Protein AF-A0A956F3Q5-F1 (afdb_monomer)

Sequence (97 aa):
MTDANRELESLSKDARRAWHGFLTVYEPLRPELYRYCRYLTRSPWDAEDLAQDVLARAFTTLSRMPHAPPNPRAWLFRVASNLWIDRVRRERSALTP

Structure (mmCIF, N/CA/C/O backbone):
data_AF-A0A956F3Q5-F1
#
_entry.id   AF-A0A956F3Q5-F1
#
loop_
_atom_site.group_PDB
_atom_site.id
_atom_site.type_symbol
_atom_site.label_atom_id
_atom_site.label_alt_id
_atom_site.label_comp_id
_atom_site.label_asym_id
_atom_site.label_entity_id
_atom_site.label_seq_id
_atom_site.pdbx_PDB_ins_code
_atom_site.Cartn_x
_atom_site.Cartn_y
_atom_site.Cartn_z
_atom_site.occupancy
_atom_site.B_iso_or_equiv
_atom_site.auth_seq_id
_atom_site.auth_comp_id
_atom_site.auth_asym_id
_atom_site.auth_atom_id
_atom_site.pdbx_PDB_model_num
ATOM 1 N N . MET A 1 1 ? 37.571 -1.651 -9.930 1.00 53.88 1 MET A N 1
ATOM 2 C CA . MET A 1 1 ? 36.675 -0.608 -9.402 1.00 53.88 1 MET A CA 1
ATOM 3 C C . MET A 1 1 ? 35.560 -0.320 -10.407 1.00 53.88 1 MET A C 1
ATOM 5 O O . MET A 1 1 ? 35.624 0.665 -11.121 1.00 53.88 1 MET A O 1
ATOM 9 N N . THR A 1 2 ? 34.490 -1.106 -10.488 1.00 72.06 2 THR A N 1
ATOM 10 C CA . THR A 1 2 ? 34.349 -2.490 -11.009 1.00 72.06 2 THR A CA 1
ATOM 11 C C . THR A 1 2 ? 32.981 -2.502 -11.721 1.00 72.06 2 THR A C 1
ATOM 13 O O . THR A 1 2 ? 32.129 -1.704 -11.329 1.00 72.06 2 THR A O 1
ATOM 16 N N . ASP A 1 3 ? 32.738 -3.348 -12.727 1.00 79.31 3 ASP A N 1
ATOM 17 C CA . ASP A 1 3 ? 31.454 -3.403 -13.466 1.00 79.31 3 ASP A CA 1
ATOM 18 C C . ASP A 1 3 ? 30.213 -3.453 -12.552 1.00 79.31 3 ASP A C 1
ATOM 20 O O . ASP A 1 3 ? 29.218 -2.782 -12.821 1.00 79.31 3 ASP A O 1
ATOM 24 N N . ALA A 1 4 ? 30.334 -4.094 -11.386 1.00 86.81 4 ALA A N 1
ATOM 25 C CA . ALA A 1 4 ? 29.320 -4.103 -10.331 1.00 86.81 4 ALA A CA 1
ATOM 26 C C . ALA A 1 4 ? 28.855 -2.700 -9.879 1.00 86.81 4 ALA A C 1
ATOM 28 O O . ALA A 1 4 ? 27.673 -2.501 -9.619 1.00 86.81 4 ALA A O 1
ATOM 29 N N . ASN A 1 5 ? 29.739 -1.695 -9.803 1.00 91.81 5 ASN A N 1
ATOM 30 C CA . ASN A 1 5 ? 29.335 -0.338 -9.411 1.00 91.81 5 ASN A CA 1
ATOM 31 C C . ASN A 1 5 ? 28.472 0.324 -10.497 1.00 91.81 5 ASN A C 1
ATOM 33 O O . ASN A 1 5 ? 27.493 1.000 -10.194 1.00 91.81 5 ASN A O 1
ATOM 37 N N . ARG A 1 6 ? 28.796 0.074 -11.772 1.00 90.88 6 ARG A N 1
ATOM 38 C CA . ARG A 1 6 ? 28.005 0.554 -12.913 1.00 90.88 6 ARG A CA 1
ATOM 39 C C . ARG A 1 6 ? 26.632 -0.123 -12.954 1.00 90.88 6 ARG A C 1
ATOM 41 O O . ARG A 1 6 ? 25.631 0.546 -13.207 1.00 90.88 6 ARG A O 1
ATOM 48 N N . GLU A 1 7 ? 26.576 -1.423 -12.676 1.00 93.94 7 GLU A N 1
ATOM 49 C CA . GLU A 1 7 ? 25.318 -2.172 -12.566 1.00 93.94 7 GLU A CA 1
ATOM 50 C C . GLU A 1 7 ? 24.442 -1.649 -11.420 1.00 93.94 7 GLU A C 1
ATOM 52 O O . GLU A 1 7 ? 23.262 -1.367 -11.634 1.00 93.94 7 GLU A O 1
ATOM 57 N N . LEU A 1 8 ? 25.020 -1.426 -10.233 1.00 94.12 8 LEU A N 1
ATOM 58 C CA . LEU A 1 8 ? 24.316 -0.849 -9.081 1.00 94.12 8 LEU A CA 1
ATOM 59 C C . LEU A 1 8 ? 23.767 0.554 -9.377 1.00 94.12 8 LEU A C 1
ATOM 61 O O . LEU A 1 8 ? 22.634 0.878 -9.000 1.00 94.12 8 LEU A O 1
ATOM 65 N N . GLU A 1 9 ? 24.531 1.386 -10.085 1.00 95.31 9 GLU A N 1
ATOM 66 C CA . GLU A 1 9 ? 24.071 2.704 -10.525 1.00 95.31 9 GLU A CA 1
ATOM 67 C C . GLU A 1 9 ? 22.904 2.612 -11.513 1.00 95.31 9 GLU A C 1
ATOM 69 O O . GLU A 1 9 ? 21.956 3.399 -11.414 1.00 95.31 9 GLU A O 1
ATOM 74 N N . SER A 1 10 ? 22.952 1.668 -12.459 1.00 95.50 10 SER A N 1
ATOM 75 C CA . SER A 1 10 ? 21.853 1.440 -13.402 1.00 95.50 10 SER A CA 1
ATOM 76 C C . SER A 1 10 ? 20.595 0.976 -12.673 1.00 95.50 10 SER A C 1
ATOM 78 O O . SER A 1 10 ? 19.547 1.607 -12.812 1.00 95.50 10 SER A O 1
ATOM 80 N N . LEU A 1 11 ? 20.719 -0.036 -11.809 1.00 95.81 11 LEU A N 1
ATOM 81 C CA . LEU A 1 11 ? 19.614 -0.562 -11.009 1.00 95.81 11 LEU A CA 1
ATOM 82 C C . LEU A 1 11 ? 18.962 0.534 -10.156 1.00 95.81 11 LEU A C 1
ATOM 84 O O . LEU A 1 11 ? 17.739 0.648 -10.104 1.00 95.81 11 LEU A O 1
ATOM 88 N N . SER A 1 12 ? 19.767 1.402 -9.540 1.00 96.50 12 SER A N 1
ATOM 89 C CA . SER A 1 12 ? 19.264 2.532 -8.749 1.00 96.50 12 SER A CA 1
ATOM 90 C C . SER A 1 12 ? 18.522 3.572 -9.599 1.00 96.50 12 SER A C 1
ATOM 92 O O . SER A 1 12 ? 17.600 4.231 -9.109 1.00 96.50 12 SER A O 1
ATOM 94 N N . LYS A 1 13 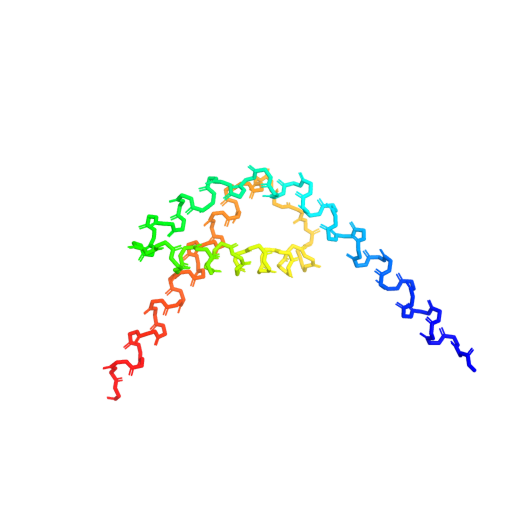? 18.915 3.771 -10.865 1.00 97.00 13 LYS A N 1
ATOM 95 C CA . LYS A 1 13 ? 18.193 4.643 -11.812 1.00 97.00 13 LYS A CA 1
ATOM 96 C C . LYS A 1 13 ? 16.865 4.009 -12.231 1.00 97.00 13 LYS A C 1
ATOM 98 O O . LYS A 1 13 ? 15.854 4.708 -12.249 1.00 97.00 13 LYS A O 1
ATOM 103 N N . ASP A 1 14 ? 16.858 2.709 -12.515 1.00 97.25 14 ASP A N 1
ATOM 104 C CA . ASP A 1 14 ? 15.651 1.957 -12.871 1.00 97.25 14 ASP A CA 1
ATOM 105 C C . ASP A 1 14 ? 14.635 1.927 -11.730 1.00 97.25 14 ASP A C 1
ATOM 107 O O . ASP A 1 14 ? 13.466 2.253 -11.935 1.00 97.25 14 ASP A O 1
ATOM 111 N N . ALA A 1 15 ? 15.091 1.651 -10.506 1.00 95.81 15 ALA A N 1
ATOM 112 C CA . ALA A 1 15 ? 14.249 1.668 -9.315 1.00 95.81 15 ALA A CA 1
ATOM 113 C C . ALA A 1 15 ? 13.598 3.043 -9.096 1.00 95.81 15 ALA A C 1
ATOM 115 O O . ALA A 1 15 ? 12.395 3.123 -8.852 1.00 95.81 15 ALA A O 1
ATOM 116 N N . ARG A 1 16 ? 14.357 4.138 -9.257 1.00 96.94 16 ARG A N 1
ATOM 117 C CA . ARG A 1 16 ? 13.809 5.503 -9.170 1.00 96.94 16 ARG A CA 1
ATOM 118 C C . ARG A 1 16 ? 12.779 5.789 -10.258 1.00 96.94 16 ARG A C 1
ATOM 120 O O . ARG A 1 16 ? 11.759 6.404 -9.967 1.00 96.94 16 ARG A O 1
ATOM 127 N N . ARG A 1 17 ? 13.015 5.353 -11.499 1.00 97.69 17 ARG A N 1
ATOM 128 C CA . ARG A 1 17 ? 12.030 5.496 -12.586 1.00 97.69 17 ARG A CA 1
ATOM 129 C C . ARG A 1 17 ? 10.738 4.746 -12.275 1.00 97.69 17 ARG A C 1
ATOM 131 O O . ARG A 1 17 ? 9.664 5.329 -12.396 1.00 97.69 17 ARG A O 1
ATOM 138 N N . ALA A 1 18 ? 10.847 3.494 -11.834 1.00 96.56 18 ALA A N 1
ATOM 139 C CA . ALA A 1 18 ? 9.697 2.684 -11.448 1.00 96.56 18 ALA A CA 1
ATOM 140 C C . ALA A 1 18 ? 8.923 3.320 -10.282 1.00 96.56 18 ALA A C 1
ATOM 142 O O . ALA A 1 18 ? 7.697 3.405 -10.332 1.00 96.56 18 ALA A O 1
ATOM 143 N N . TRP A 1 19 ? 9.635 3.822 -9.269 1.00 96.25 19 TRP A N 1
ATOM 144 C CA . TRP A 1 19 ? 9.038 4.518 -8.131 1.00 96.25 19 TRP A CA 1
ATOM 145 C C . TRP A 1 19 ? 8.276 5.779 -8.548 1.00 96.25 19 TRP A C 1
ATOM 147 O O . TRP A 1 19 ? 7.116 5.944 -8.177 1.00 96.25 19 TRP A O 1
ATOM 157 N N . HIS A 1 20 ? 8.877 6.643 -9.371 1.00 97.62 20 HIS A N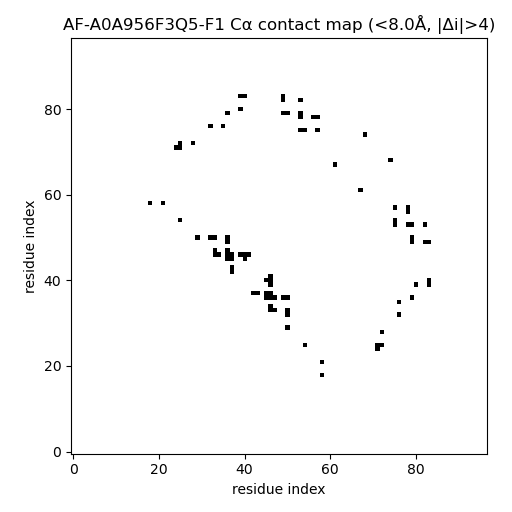 1
ATOM 158 C CA . HIS A 1 20 ? 8.190 7.839 -9.860 1.00 97.62 20 HIS A CA 1
ATOM 159 C C . HIS A 1 20 ? 6.948 7.490 -10.686 1.00 97.62 20 HIS A C 1
ATOM 161 O O . HIS A 1 20 ? 5.894 8.074 -10.456 1.00 97.62 20 HIS A O 1
ATOM 167 N N . GLY A 1 21 ? 7.043 6.508 -11.590 1.00 97.50 21 GLY A N 1
ATOM 168 C CA . GLY A 1 21 ? 5.894 6.057 -12.380 1.00 97.50 21 GLY A CA 1
ATOM 169 C C . GLY A 1 21 ? 4.761 5.502 -11.512 1.00 97.50 21 GLY A C 1
ATOM 170 O O . GLY A 1 21 ? 3.591 5.778 -11.771 1.00 97.50 21 GLY A O 1
ATOM 171 N N . PHE A 1 22 ? 5.098 4.780 -10.440 1.00 97.75 22 PHE A N 1
ATOM 172 C CA . PHE A 1 22 ? 4.124 4.342 -9.443 1.00 97.75 22 PHE A CA 1
ATOM 173 C C . PHE A 1 22 ? 3.447 5.538 -8.759 1.00 97.75 22 PHE A C 1
ATOM 175 O O . PHE A 1 22 ? 2.217 5.619 -8.742 1.00 97.75 22 PHE A O 1
ATOM 182 N N . LEU A 1 23 ? 4.221 6.499 -8.249 1.00 97.50 23 LEU A N 1
ATOM 183 C CA . LEU A 1 23 ? 3.665 7.666 -7.559 1.00 97.50 23 LEU A CA 1
ATOM 184 C C . LEU A 1 23 ? 2.776 8.528 -8.461 1.00 97.50 23 LEU A C 1
ATOM 186 O O . LEU A 1 23 ? 1.751 9.012 -7.993 1.00 97.50 23 LEU A O 1
ATOM 190 N N . THR A 1 24 ? 3.087 8.659 -9.753 1.00 98.12 24 THR A N 1
ATOM 191 C CA . THR A 1 24 ? 2.217 9.368 -10.708 1.00 98.12 24 THR A CA 1
ATOM 192 C C . THR A 1 24 ? 0.785 8.821 -10.715 1.00 98.12 24 THR A C 1
ATOM 194 O O . THR A 1 24 ? -0.163 9.589 -10.861 1.00 98.12 24 THR A O 1
ATOM 197 N N . VAL A 1 25 ? 0.613 7.509 -10.533 1.00 98.00 25 VAL A N 1
ATOM 198 C CA . VAL A 1 25 ? -0.705 6.856 -10.541 1.00 98.00 25 VAL A CA 1
ATOM 199 C C . VAL A 1 25 ? -1.352 6.859 -9.156 1.00 98.00 25 VAL A C 1
ATOM 201 O O . VAL A 1 25 ? -2.558 7.079 -9.043 1.00 98.00 25 VAL A O 1
ATOM 204 N N . TYR A 1 26 ? -0.577 6.587 -8.104 1.00 98.19 26 TYR A N 1
ATOM 205 C CA . TYR A 1 26 ? -1.134 6.271 -6.785 1.00 98.19 26 TYR A CA 1
ATOM 206 C C . TYR A 1 26 ? -1.115 7.434 -5.786 1.00 98.19 26 TYR A C 1
ATOM 208 O O . TYR A 1 26 ? -1.973 7.461 -4.903 1.00 98.19 26 TYR A O 1
ATOM 216 N N . GLU A 1 27 ? -0.226 8.421 -5.932 1.00 97.00 27 GLU A N 1
ATOM 217 C CA . GLU A 1 27 ? -0.189 9.593 -5.043 1.00 97.00 27 GLU A CA 1
ATOM 218 C C . GLU A 1 27 ? -1.504 10.401 -5.067 1.00 97.00 27 GLU A C 1
ATOM 220 O O . GLU A 1 27 ? -2.010 10.738 -3.995 1.00 97.00 27 GLU A O 1
ATOM 225 N N . PRO A 1 28 ? -2.166 10.627 -6.225 1.00 98.44 28 PRO A N 1
ATOM 226 C CA . PRO A 1 28 ? -3.46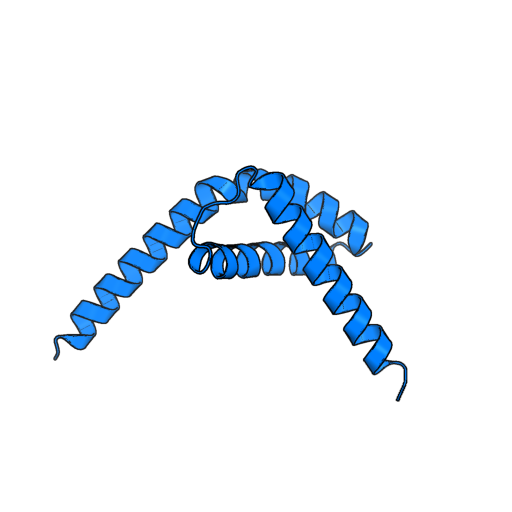7 11.304 -6.252 1.00 98.44 28 PRO A CA 1
ATOM 227 C C . PRO A 1 28 ? -4.572 10.569 -5.476 1.00 98.44 28 PRO A C 1
ATOM 229 O O . PRO A 1 28 ? -5.544 11.186 -5.043 1.00 98.44 28 PRO A O 1
ATOM 232 N N . LEU A 1 29 ? -4.434 9.253 -5.277 1.00 98.38 29 LEU A N 1
ATOM 233 C CA . LEU A 1 29 ? -5.392 8.435 -4.528 1.00 98.38 29 LEU A CA 1
ATOM 234 C C . LEU A 1 29 ? -5.150 8.490 -3.013 1.00 98.38 29 LEU A C 1
ATOM 236 O O . LEU A 1 29 ? -6.017 8.069 -2.243 1.00 98.38 29 LEU A O 1
ATOM 240 N N . ARG A 1 30 ? -3.999 9.013 -2.570 1.00 97.88 30 ARG A N 1
ATOM 241 C CA . ARG A 1 30 ? -3.567 9.022 -1.166 1.00 97.88 30 ARG A CA 1
ATOM 242 C C . ARG A 1 30 ? -4.570 9.695 -0.218 1.00 97.88 30 ARG A C 1
ATOM 244 O O . ARG A 1 30 ? -4.836 9.106 0.830 1.00 97.88 30 ARG A O 1
ATOM 251 N N . PRO A 1 31 ? -5.216 10.835 -0.547 1.00 98.38 31 PRO A N 1
ATOM 252 C CA . PRO A 1 31 ? -6.212 11.438 0.343 1.00 98.38 31 PRO A CA 1
ATOM 253 C C . PRO A 1 31 ? -7.457 10.563 0.551 1.00 98.38 31 PRO A C 1
ATOM 255 O O . PRO A 1 31 ? -7.997 10.496 1.655 1.00 98.38 31 PRO A O 1
ATOM 258 N N . GLU A 1 32 ? -7.931 9.890 -0.501 1.00 98.62 32 GLU A N 1
ATOM 259 C CA . GLU A 1 32 ? -9.060 8.957 -0.406 1.00 98.62 32 GLU A CA 1
ATOM 260 C C . GLU A 1 32 ? -8.674 7.677 0.333 1.00 98.62 32 GLU A C 1
ATOM 262 O O . GLU A 1 32 ? -9.440 7.202 1.173 1.00 98.62 32 GLU A O 1
ATOM 267 N N . LEU A 1 33 ? -7.481 7.149 0.051 1.00 98.75 33 LEU A N 1
ATOM 268 C CA . LEU A 1 33 ? -6.928 5.992 0.742 1.00 98.75 33 LEU A CA 1
ATOM 269 C C . LEU A 1 33 ? -6.807 6.269 2.242 1.00 98.75 33 LEU A C 1
ATOM 271 O O . LEU A 1 33 ? -7.277 5.468 3.040 1.00 98.75 33 LEU A O 1
ATOM 275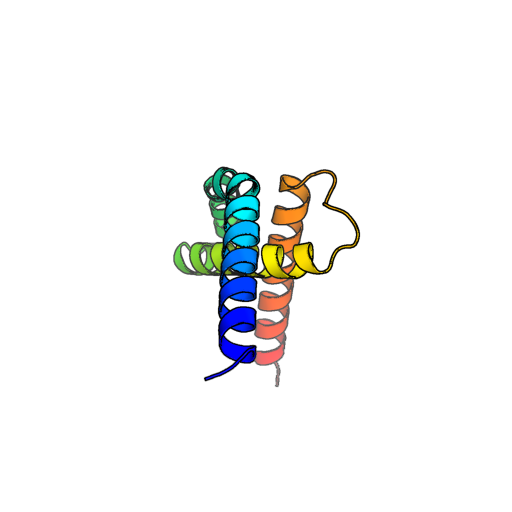 N N . TYR A 1 34 ? -6.263 7.425 2.629 1.00 98.69 34 TYR A N 1
ATOM 276 C CA . TYR A 1 34 ? -6.152 7.825 4.029 1.00 98.69 34 TYR A CA 1
ATOM 277 C C . TYR A 1 34 ? -7.519 7.862 4.719 1.00 98.69 34 TYR A C 1
ATOM 279 O O . TYR A 1 34 ? -7.678 7.290 5.794 1.00 98.69 34 TYR A O 1
ATOM 287 N N . ARG A 1 35 ? -8.542 8.467 4.093 1.00 98.75 35 ARG A N 1
ATOM 288 C CA . ARG A 1 35 ? -9.913 8.466 4.642 1.00 98.75 35 ARG A CA 1
ATOM 289 C C . ARG A 1 35 ? -10.458 7.050 4.830 1.00 98.75 35 ARG A C 1
ATOM 291 O O . ARG A 1 35 ? -11.136 6.784 5.820 1.00 98.75 35 ARG A O 1
ATOM 298 N N . TYR A 1 36 ? -10.151 6.142 3.909 1.00 98.81 36 TYR A N 1
ATOM 299 C CA . TYR A 1 36 ? -10.545 4.744 4.025 1.00 98.81 36 TYR A CA 1
ATOM 300 C C . TYR A 1 36 ? -9.786 4.012 5.139 1.00 98.81 36 TYR A C 1
ATOM 302 O O . TYR A 1 36 ? -10.410 3.351 5.966 1.00 98.81 36 TYR A O 1
ATOM 310 N N . CYS A 1 37 ? -8.471 4.202 5.246 1.00 98.75 37 CYS A N 1
ATOM 311 C CA . CYS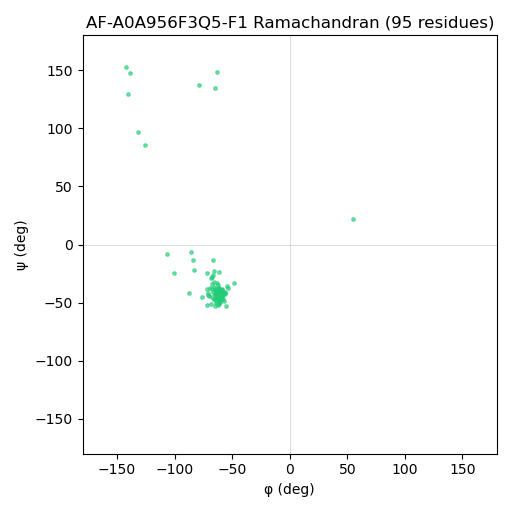 A 1 37 ? -7.674 3.678 6.353 1.00 98.75 37 CYS A CA 1
ATOM 312 C C . CYS A 1 37 ? -8.186 4.204 7.701 1.00 98.75 37 CYS A C 1
ATOM 314 O O . CYS A 1 37 ? -8.359 3.422 8.626 1.00 98.75 37 CYS A O 1
ATOM 316 N N . ARG A 1 38 ? -8.546 5.492 7.798 1.00 98.62 38 ARG A N 1
ATOM 317 C CA . ARG A 1 38 ? -9.174 6.088 8.994 1.00 98.62 38 ARG A CA 1
ATOM 318 C C . ARG A 1 38 ? -10.467 5.399 9.391 1.00 98.62 38 ARG A C 1
ATOM 320 O O . ARG A 1 38 ? -10.713 5.213 10.581 1.00 98.62 38 ARG A O 1
ATOM 327 N N . TYR A 1 39 ? -11.289 5.039 8.412 1.00 98.44 39 TYR A N 1
ATOM 328 C CA . TYR A 1 39 ? -12.512 4.284 8.653 1.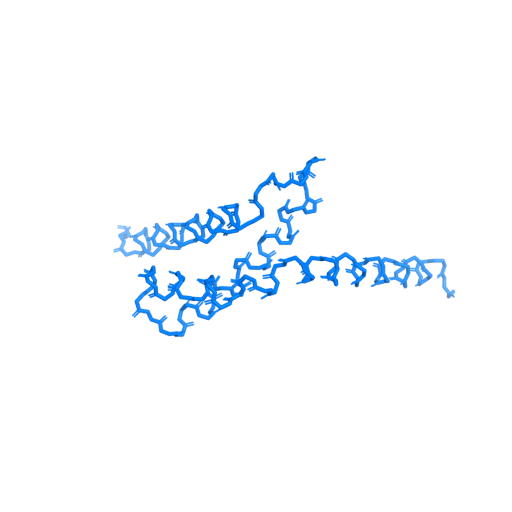00 98.44 39 TYR A CA 1
ATOM 329 C C . TYR A 1 39 ? -12.214 2.878 9.200 1.00 98.44 39 TYR A C 1
ATOM 331 O O . TYR A 1 39 ? -12.874 2.442 10.143 1.00 98.44 39 TYR A O 1
ATOM 339 N N . LEU A 1 40 ? -11.205 2.194 8.649 1.00 98.12 40 LEU A N 1
ATOM 340 C CA . LEU A 1 40 ? -10.812 0.847 9.071 1.00 98.12 40 LEU A CA 1
ATOM 341 C C . LEU A 1 40 ? -10.201 0.824 10.477 1.00 98.12 40 LEU A C 1
ATOM 343 O O . LEU A 1 40 ? -10.637 0.043 11.320 1.00 98.12 40 LEU A O 1
ATOM 347 N N . THR A 1 41 ? -9.211 1.682 10.727 1.00 97.75 41 THR A N 1
ATOM 348 C CA . THR A 1 41 ? -8.416 1.666 11.962 1.00 97.75 41 THR A CA 1
ATOM 349 C C . THR A 1 41 ? -9.081 2.406 13.114 1.00 97.75 41 THR A C 1
ATOM 351 O O . THR A 1 41 ? -8.741 2.175 14.270 1.00 97.75 41 THR A O 1
ATOM 354 N N . ARG A 1 42 ? -10.006 3.332 12.818 1.00 97.62 42 ARG A N 1
ATOM 355 C CA . ARG A 1 42 ? -10.592 4.276 13.788 1.00 97.62 42 ARG A CA 1
ATOM 356 C C . ARG A 1 42 ? -9.545 5.113 14.541 1.00 97.62 42 ARG A C 1
ATOM 358 O O . ARG A 1 42 ? -9.845 5.670 15.592 1.00 97.62 42 ARG A O 1
ATOM 365 N N . SER A 1 43 ? -8.342 5.256 13.980 1.00 97.31 43 SER A N 1
ATOM 366 C CA . SER A 1 43 ? -7.199 5.940 14.591 1.00 97.31 43 SER A CA 1
ATOM 367 C C . SER A 1 43 ? -6.443 6.760 13.538 1.00 97.31 43 SER A C 1
ATOM 369 O O . SER A 1 43 ? -6.129 6.235 12.468 1.00 97.31 43 SER A O 1
ATOM 371 N N . PRO A 1 44 ? -6.160 8.058 13.778 1.00 97.25 44 PRO A N 1
ATOM 372 C CA . PRO A 1 44 ? -5.387 8.881 12.849 1.00 97.25 44 PRO A CA 1
ATOM 373 C C . PRO A 1 44 ? -3.964 8.378 12.629 1.00 97.25 44 PRO A C 1
ATOM 375 O O . PRO A 1 44 ? -3.482 8.443 11.501 1.00 97.25 44 PRO A O 1
ATOM 378 N N . TRP A 1 45 ? -3.334 7.871 13.687 1.00 97.44 45 TRP A N 1
ATOM 379 C CA . TRP A 1 45 ? -1.958 7.389 13.670 1.00 97.44 45 TRP A CA 1
ATOM 380 C C . TRP A 1 45 ? -1.854 6.076 12.898 1.00 97.44 45 TRP A C 1
ATOM 382 O O . TRP A 1 45 ? -1.115 5.995 11.923 1.00 97.44 45 TRP A O 1
ATOM 392 N N . ASP A 1 46 ? -2.692 5.095 13.245 1.00 97.81 46 ASP A N 1
ATOM 393 C CA . ASP A 1 46 ? -2.704 3.801 12.554 1.00 97.81 46 ASP A CA 1
ATOM 394 C C . ASP A 1 46 ? -3.174 3.923 11.103 1.00 97.81 46 ASP A C 1
ATOM 396 O O . ASP A 1 46 ? -2.828 3.099 10.267 1.00 97.81 46 ASP A O 1
ATOM 400 N N . ALA A 1 47 ? -3.985 4.933 10.775 1.00 98.31 47 ALA A N 1
ATOM 401 C CA . ALA A 1 47 ? -4.397 5.156 9.395 1.00 98.31 47 ALA A CA 1
ATOM 402 C C . ALA A 1 47 ? -3.266 5.685 8.512 1.00 98.31 47 ALA A C 1
ATOM 404 O O . ALA A 1 47 ? -3.203 5.306 7.344 1.00 98.31 47 ALA A O 1
ATOM 405 N N . GLU A 1 48 ? -2.417 6.566 9.044 1.00 98.19 48 GLU A N 1
ATOM 406 C CA . GLU A 1 48 ? -1.238 7.057 8.328 1.00 98.19 48 GLU A CA 1
ATOM 407 C C . GLU A 1 48 ? -0.250 5.910 8.099 1.00 98.19 48 GLU A C 1
ATOM 409 O O . GLU A 1 48 ? 0.169 5.687 6.966 1.00 98.19 48 GLU A O 1
ATOM 414 N N . ASP A 1 49 ? 0.018 5.133 9.151 1.00 98.19 49 ASP A N 1
ATOM 415 C CA . ASP A 1 49 ? 0.841 3.920 9.114 1.00 98.19 49 ASP A CA 1
ATOM 416 C C . ASP A 1 49 ? 0.313 2.912 8.076 1.00 98.19 49 ASP A C 1
ATOM 418 O O . ASP A 1 49 ? 1.002 2.558 7.119 1.00 98.19 49 ASP A O 1
ATOM 422 N N . LEU A 1 50 ? -0.976 2.561 8.156 1.00 98.50 50 LEU A N 1
ATOM 423 C CA . LEU A 1 50 ? -1.614 1.658 7.199 1.00 98.50 50 LEU A CA 1
ATOM 424 C C . LEU A 1 50 ? -1.567 2.201 5.763 1.00 98.50 50 LEU A C 1
ATOM 426 O O . LEU A 1 50 ? -1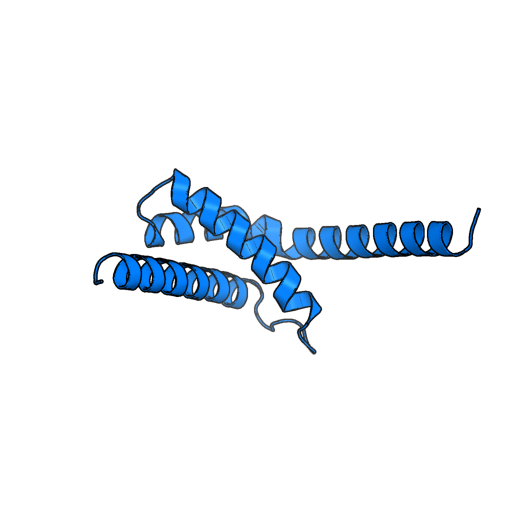.359 1.433 4.828 1.00 98.50 50 LEU A O 1
ATOM 430 N N . ALA A 1 51 ? -1.774 3.503 5.546 1.00 98.44 51 ALA A N 1
ATOM 431 C CA . ALA A 1 51 ? -1.715 4.084 4.204 1.00 98.44 51 ALA A CA 1
ATOM 432 C C . ALA A 1 51 ? -0.303 3.998 3.597 1.00 98.44 51 ALA A C 1
ATOM 434 O O . ALA A 1 51 ? -0.168 3.725 2.400 1.00 98.44 51 ALA A O 1
ATOM 435 N N . GLN A 1 52 ? 0.739 4.193 4.408 1.00 97.69 52 GLN A N 1
ATOM 436 C CA . GLN A 1 52 ? 2.131 4.030 3.984 1.00 97.69 52 GLN A CA 1
ATOM 437 C C . GLN A 1 52 ? 2.440 2.566 3.645 1.00 97.69 52 GLN A C 1
ATOM 439 O O . GLN A 1 52 ? 2.941 2.283 2.551 1.00 97.69 52 GLN A O 1
ATOM 444 N N . ASP A 1 53 ? 2.041 1.634 4.512 1.00 98.44 53 ASP A N 1
ATOM 445 C CA . ASP A 1 53 ? 2.180 0.193 4.283 1.00 98.44 53 ASP A CA 1
ATOM 446 C C . ASP A 1 53 ? 1.460 -0.266 3.012 1.00 98.44 53 ASP A C 1
ATOM 448 O O . ASP A 1 53 ? 1.986 -1.074 2.241 1.00 98.44 53 ASP A O 1
ATOM 452 N N . VAL A 1 54 ? 0.270 0.276 2.743 1.00 98.62 54 VAL A N 1
ATOM 453 C CA . VAL A 1 54 ? -0.484 -0.013 1.519 1.00 98.62 54 VAL A CA 1
ATOM 454 C C . VAL A 1 54 ? 0.290 0.405 0.281 1.00 98.62 54 VAL A C 1
ATOM 456 O O . VAL A 1 54 ? 0.377 -0.390 -0.653 1.00 98.62 54 VAL A O 1
ATOM 459 N N . LEU A 1 55 ? 0.867 1.608 0.250 1.00 98.31 55 LEU A N 1
ATOM 460 C CA . LEU A 1 55 ? 1.643 2.073 -0.902 1.00 98.31 55 LEU A CA 1
ATOM 461 C C . LEU A 1 55 ? 2.907 1.225 -1.106 1.00 98.31 55 LEU A C 1
ATOM 463 O O . LEU A 1 55 ? 3.186 0.802 -2.231 1.00 98.31 55 LEU A O 1
ATOM 467 N N . ALA A 1 56 ? 3.624 0.894 -0.028 1.00 97.69 56 ALA A N 1
ATOM 468 C CA . ALA A 1 56 ? 4.800 0.026 -0.090 1.00 97.69 56 ALA A CA 1
ATOM 469 C C . ALA A 1 56 ? 4.444 -1.390 -0.585 1.00 97.69 56 ALA A C 1
ATOM 471 O O . ALA A 1 56 ? 5.089 -1.951 -1.484 1.00 97.69 56 ALA A O 1
ATOM 472 N N . ARG A 1 57 ? 3.367 -1.974 -0.047 1.00 98.25 57 ARG A N 1
ATOM 473 C CA . ARG A 1 57 ? 2.886 -3.298 -0.455 1.00 98.25 57 ARG A CA 1
ATOM 474 C C . ARG A 1 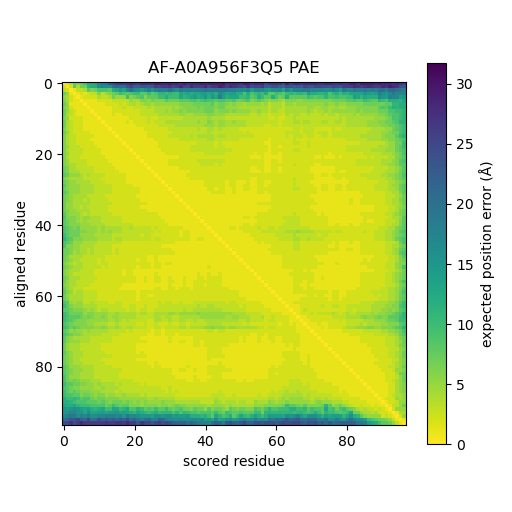57 ? 2.354 -3.294 -1.881 1.00 98.25 57 ARG A C 1
ATOM 476 O O . ARG A 1 57 ? 2.590 -4.252 -2.616 1.00 98.25 57 ARG A O 1
ATOM 483 N N . ALA A 1 58 ? 1.669 -2.234 -2.288 1.00 98.31 58 ALA A N 1
ATOM 484 C CA . ALA A 1 58 ? 1.188 -2.064 -3.647 1.00 98.31 58 ALA A CA 1
ATOM 485 C C . ALA A 1 58 ? 2.361 -2.023 -4.631 1.00 98.31 58 ALA A C 1
ATOM 487 O O . ALA A 1 58 ? 2.368 -2.806 -5.576 1.00 98.31 58 ALA A O 1
ATOM 488 N N . PHE A 1 59 ? 3.395 -1.215 -4.382 1.00 98.06 59 PHE A N 1
ATOM 489 C CA . PHE A 1 59 ? 4.563 -1.150 -5.265 1.00 98.06 59 PHE A CA 1
ATOM 490 C C . PHE A 1 59 ? 5.236 -2.520 -5.446 1.00 98.06 59 PHE A C 1
ATOM 492 O O . PHE A 1 59 ? 5.461 -2.970 -6.570 1.00 98.06 59 PHE A O 1
ATOM 499 N N . THR A 1 60 ? 5.486 -3.230 -4.340 1.00 96.88 60 THR A N 1
ATOM 500 C CA . THR A 1 60 ? 6.111 -4.566 -4.372 1.00 96.88 60 THR A CA 1
ATOM 501 C C . THR A 1 60 ? 5.227 -5.647 -4.993 1.00 96.88 60 THR A C 1
ATOM 503 O O . THR A 1 60 ? 5.742 -6.616 -5.547 1.00 96.88 60 THR A O 1
ATOM 506 N N . THR A 1 61 ? 3.904 -5.516 -4.898 1.00 97.44 61 THR A N 1
ATOM 507 C CA . THR A 1 61 ? 2.969 -6.454 -5.533 1.00 97.44 61 THR A CA 1
ATOM 508 C C . THR A 1 61 ? 2.887 -6.183 -7.029 1.00 97.44 61 THR A C 1
ATOM 510 O O . THR A 1 61 ? 2.991 -7.115 -7.819 1.00 97.44 61 THR A O 1
ATOM 513 N N . LEU A 1 62 ? 2.776 -4.912 -7.423 1.00 97.12 62 LEU A N 1
ATOM 514 C CA . LEU A 1 62 ? 2.714 -4.494 -8.820 1.00 97.12 62 LEU A CA 1
ATOM 515 C C . LEU A 1 62 ? 3.959 -4.935 -9.600 1.00 97.12 62 LEU A C 1
ATOM 517 O O . LEU A 1 62 ? 3.819 -5.414 -10.719 1.00 97.12 62 LEU A O 1
ATOM 521 N N . SER A 1 63 ? 5.154 -4.862 -9.000 1.00 94.69 63 SER A N 1
ATOM 522 C CA . SER A 1 63 ? 6.404 -5.299 -9.646 1.00 94.69 63 SER A CA 1
ATOM 523 C C . SER A 1 63 ? 6.493 -6.807 -9.907 1.00 94.69 63 SER A C 1
ATOM 525 O O . SER A 1 63 ? 7.359 -7.249 -10.658 1.00 94.69 63 SER A O 1
ATOM 527 N N . ARG A 1 64 ? 5.605 -7.602 -9.300 1.00 95.75 64 ARG A N 1
ATOM 528 C CA . ARG A 1 64 ? 5.517 -9.061 -9.471 1.00 95.75 64 ARG A CA 1
ATOM 529 C C . ARG A 1 64 ? 4.312 -9.487 -10.305 1.00 95.75 64 ARG A C 1
ATOM 531 O O . ARG A 1 64 ? 4.174 -10.668 -10.612 1.00 95.75 64 ARG A O 1
ATOM 538 N N . MET A 1 65 ? 3.410 -8.560 -10.624 1.00 95.56 65 MET A N 1
ATOM 539 C CA . MET A 1 65 ? 2.219 -8.861 -11.407 1.00 95.56 65 MET A CA 1
ATOM 540 C C . MET A 1 65 ? 2.574 -8.956 -12.897 1.00 95.56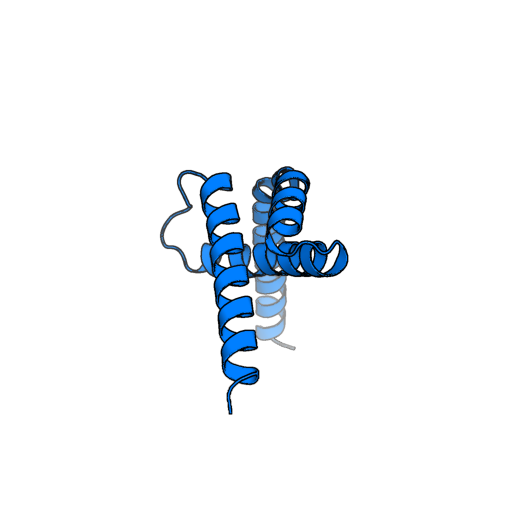 65 MET A C 1
ATOM 542 O O . MET A 1 65 ? 3.286 -8.092 -13.403 1.00 95.56 65 MET A O 1
ATOM 546 N N . PRO A 1 66 ? 2.038 -9.949 -13.631 1.00 94.88 66 PRO A N 1
ATOM 547 C CA . PRO A 1 66 ? 2.262 -10.054 -15.074 1.00 94.88 66 PRO A CA 1
ATOM 548 C C . PRO A 1 66 ? 1.592 -8.911 -15.850 1.00 94.88 66 PRO A C 1
ATOM 550 O O . PRO A 1 66 ? 2.064 -8.518 -16.915 1.00 94.88 66 PRO A O 1
ATOM 553 N N . HIS A 1 67 ? 0.498 -8.361 -15.312 1.00 95.25 67 HIS A N 1
ATOM 554 C CA . HIS A 1 67 ? -0.269 -7.274 -15.912 1.00 95.25 67 HIS A CA 1
ATOM 555 C C . HIS A 1 67 ? -0.703 -6.263 -14.850 1.00 95.25 67 HIS A C 1
ATOM 557 O O . HIS A 1 67 ? -0.993 -6.629 -13.708 1.00 95.25 67 HIS A O 1
ATOM 563 N N . ALA A 1 68 ? -0.788 -4.991 -15.242 1.00 94.12 68 ALA A N 1
ATOM 564 C CA . ALA A 1 68 ? -1.302 -3.934 -14.380 1.00 94.12 68 ALA A CA 1
ATOM 565 C C . ALA A 1 68 ? -2.782 -4.179 -14.016 1.00 94.12 68 ALA A C 1
ATOM 567 O O . ALA A 1 68 ? -3.533 -4.740 -14.821 1.00 94.12 68 ALA A O 1
ATOM 568 N N . PRO A 1 69 ? -3.233 -3.754 -12.821 1.00 96.69 69 PRO A N 1
ATOM 569 C CA . PRO A 1 69 ? -4.634 -3.876 -12.451 1.00 96.69 69 PRO A CA 1
ATOM 570 C C . PRO A 1 69 ? -5.503 -3.001 -13.374 1.00 96.69 69 PRO A C 1
ATOM 572 O O . PRO A 1 69 ? -5.188 -1.826 -13.560 1.00 96.69 69 PRO A O 1
ATOM 575 N N . PRO A 1 70 ? -6.637 -3.512 -13.892 1.00 95.69 70 PRO A N 1
ATOM 576 C CA . PRO A 1 70 ? -7.510 -2.746 -14.788 1.00 95.69 70 PRO A CA 1
ATOM 577 C C . PRO A 1 70 ? -8.164 -1.541 -14.095 1.00 95.69 70 PRO A C 1
ATOM 579 O O . PRO A 1 70 ? -8.566 -0.586 -14.749 1.00 95.69 70 PRO A O 1
ATOM 582 N N . ASN A 1 71 ? -8.266 -1.574 -12.762 1.00 97.81 71 ASN A N 1
ATOM 583 C CA . ASN A 1 71 ? -8.711 -0.450 -11.945 1.00 97.81 71 ASN A CA 1
ATOM 584 C C . ASN A 1 71 ? -7.731 -0.244 -10.774 1.00 97.81 71 ASN A C 1
ATOM 586 O O . ASN A 1 71 ? -7.856 -0.929 -9.750 1.00 97.81 71 ASN A O 1
ATOM 590 N N . PRO A 1 72 ? -6.766 0.688 -10.906 1.00 97.44 72 PRO A N 1
ATOM 591 C CA . PRO A 1 72 ? -5.758 0.957 -9.881 1.00 97.44 72 PRO A CA 1
ATOM 592 C C . PRO A 1 72 ? -6.355 1.324 -8.522 1.00 97.44 72 PRO A C 1
ATOM 594 O O . PRO A 1 72 ? -5.908 0.817 -7.495 1.00 97.44 72 PRO A O 1
ATOM 597 N N . ARG A 1 73 ? -7.420 2.138 -8.502 1.00 98.38 73 ARG A N 1
ATOM 598 C CA . ARG A 1 73 ? -8.078 2.574 -7.264 1.00 98.38 73 ARG A CA 1
ATOM 599 C C . ARG A 1 73 ? -8.725 1.410 -6.522 1.00 98.38 73 ARG A C 1
ATOM 601 O O . ARG A 1 73 ? -8.450 1.201 -5.345 1.00 98.38 73 ARG A O 1
ATOM 608 N N . ALA A 1 74 ? -9.571 0.637 -7.200 1.00 98.56 74 ALA A N 1
ATOM 609 C CA . ALA A 1 74 ? -10.251 -0.500 -6.581 1.00 98.56 74 ALA A CA 1
ATOM 610 C C . ALA A 1 74 ? -9.251 -1.554 -6.080 1.00 98.56 74 ALA A C 1
ATOM 612 O O . ALA A 1 74 ? -9.442 -2.149 -5.020 1.00 98.56 74 ALA A O 1
ATOM 613 N N . TRP A 1 75 ? -8.165 -1.767 -6.825 1.00 98.56 75 TRP A N 1
ATOM 614 C CA . TRP A 1 75 ? -7.097 -2.669 -6.417 1.00 98.56 75 TRP A CA 1
ATOM 615 C C . TRP A 1 75 ? -6.327 -2.153 -5.192 1.00 98.56 75 TRP A C 1
ATOM 617 O O . TRP A 1 75 ? -6.156 -2.915 -4.244 1.00 98.56 75 TRP A O 1
ATOM 627 N N . LEU A 1 76 ? -5.949 -0.870 -5.150 1.00 98.69 76 LEU A N 1
ATOM 628 C CA . LEU A 1 76 ? -5.256 -0.266 -4.003 1.00 98.69 76 LEU A CA 1
ATOM 629 C C . LEU A 1 76 ? -6.075 -0.387 -2.709 1.00 98.69 76 LEU A C 1
ATOM 631 O O . LEU A 1 76 ? -5.550 -0.741 -1.657 1.00 98.69 76 LEU A O 1
ATOM 635 N N . PHE A 1 77 ? -7.385 -0.154 -2.794 1.00 98.69 77 PHE A N 1
ATOM 636 C CA . PHE A 1 77 ? -8.281 -0.265 -1.642 1.00 98.69 77 PHE A CA 1
ATOM 637 C C . PHE A 1 77 ? -8.420 -1.715 -1.174 1.00 98.69 77 PHE A C 1
ATOM 639 O O . PHE A 1 77 ? -8.477 -1.964 0.026 1.00 98.69 77 PHE A O 1
ATOM 646 N N . ARG A 1 78 ? -8.383 -2.685 -2.097 1.00 98.56 78 ARG A N 1
ATOM 647 C CA . ARG A 1 78 ? -8.315 -4.107 -1.740 1.00 98.56 78 ARG A CA 1
ATOM 648 C C . ARG A 1 78 ? -7.015 -4.446 -1.006 1.00 98.56 78 ARG A C 1
ATOM 650 O O . ARG A 1 78 ? -7.061 -5.209 -0.046 1.00 98.56 78 ARG A O 1
ATOM 657 N N . VAL A 1 79 ? -5.877 -3.877 -1.419 1.00 98.56 79 VAL A N 1
ATOM 658 C CA . VAL A 1 79 ? -4.602 -4.033 -0.689 1.00 98.56 79 VAL A CA 1
ATOM 659 C C . VAL A 1 79 ? -4.746 -3.514 0.746 1.00 98.56 79 VAL A C 1
ATOM 661 O O . VAL A 1 79 ? -4.354 -4.217 1.674 1.00 98.56 79 VAL A O 1
ATOM 664 N N . ALA A 1 80 ? -5.387 -2.356 0.940 1.00 98.75 80 ALA A N 1
ATOM 665 C CA . ALA A 1 80 ? -5.674 -1.802 2.267 1.00 98.75 80 ALA A CA 1
ATOM 666 C C . ALA A 1 80 ? -6.551 -2.708 3.132 1.00 98.75 80 ALA A C 1
ATOM 668 O O . ALA A 1 80 ? -6.187 -3.002 4.271 1.00 98.75 80 ALA A O 1
ATOM 669 N N . SER A 1 81 ? -7.669 -3.200 2.591 1.00 98.56 81 SER A N 1
ATOM 670 C CA . SER A 1 81 ? -8.544 -4.119 3.323 1.00 98.56 81 SER A CA 1
ATOM 671 C C . SER A 1 81 ? -7.801 -5.390 3.738 1.00 98.56 81 SER A C 1
ATOM 673 O O . SER A 1 81 ? -7.925 -5.819 4.881 1.00 98.56 81 SER A O 1
ATOM 675 N N . ASN A 1 82 ? -7.007 -5.971 2.834 1.00 98.31 82 ASN A N 1
ATOM 676 C CA . ASN A 1 82 ? -6.257 -7.196 3.109 1.00 98.31 82 ASN A CA 1
ATOM 677 C C . ASN A 1 82 ? -5.217 -6.985 4.216 1.00 98.31 82 ASN A C 1
ATOM 679 O O . ASN A 1 82 ? -5.196 -7.751 5.176 1.00 98.31 82 ASN A O 1
ATOM 683 N N . LEU A 1 83 ? -4.410 -5.921 4.126 1.00 98.25 83 LEU A N 1
ATOM 684 C CA . LEU A 1 83 ? -3.410 -5.604 5.150 1.00 98.25 83 LEU A CA 1
ATOM 685 C C . LEU A 1 83 ? -4.045 -5.369 6.523 1.00 98.25 83 LEU A C 1
ATOM 687 O O . LEU A 1 83 ? -3.542 -5.873 7.528 1.00 98.25 83 LEU A O 1
ATOM 691 N N . TRP A 1 84 ? -5.170 -4.653 6.572 1.00 98.25 84 TRP A N 1
ATOM 692 C CA . TRP A 1 84 ? -5.888 -4.427 7.823 1.00 98.25 84 TRP A CA 1
ATOM 693 C C . TRP A 1 84 ? -6.437 -5.726 8.422 1.00 98.25 84 TRP A C 1
ATOM 695 O O . TRP A 1 84 ? -6.245 -5.989 9.608 1.00 98.25 84 TRP A O 1
ATOM 705 N N . ILE A 1 85 ? -7.074 -6.571 7.605 1.00 97.81 85 ILE A N 1
ATOM 706 C CA . ILE A 1 85 ? -7.592 -7.873 8.047 1.00 97.81 85 ILE A CA 1
ATOM 707 C C . ILE A 1 85 ? -6.461 -8.741 8.608 1.00 97.81 85 ILE A C 1
ATOM 709 O O . ILE A 1 85 ? -6.626 -9.348 9.667 1.00 97.81 85 ILE A O 1
ATOM 713 N N . ASP A 1 86 ? -5.311 -8.783 7.936 1.00 96.62 86 ASP A N 1
ATOM 714 C CA . ASP A 1 86 ? -4.155 -9.560 8.381 1.00 96.62 86 ASP A CA 1
ATOM 715 C C . ASP A 1 86 ? -3.562 -9.018 9.692 1.00 96.62 86 ASP A C 1
ATOM 717 O O . ASP A 1 86 ? -3.157 -9.797 10.558 1.00 96.62 86 ASP A O 1
ATOM 721 N N . ARG A 1 87 ? -3.543 -7.693 9.889 1.00 95.81 87 ARG A N 1
ATOM 722 C CA . ARG A 1 87 ? -3.146 -7.065 11.163 1.00 95.81 87 ARG A CA 1
ATOM 723 C C . ARG A 1 87 ? -4.094 -7.459 12.298 1.00 95.81 87 ARG A C 1
ATOM 725 O O . ARG A 1 87 ? -3.636 -8.026 13.286 1.00 95.81 87 ARG A O 1
ATOM 732 N N . VAL A 1 88 ? -5.402 -7.288 12.108 1.00 95.62 88 VAL A N 1
ATOM 733 C CA . VAL A 1 88 ? -6.424 -7.645 13.111 1.00 95.62 88 VAL A CA 1
ATOM 734 C C . VAL A 1 88 ? -6.387 -9.137 13.458 1.00 95.62 88 VAL A C 1
ATOM 736 O O . VAL A 1 88 ? -6.540 -9.515 14.619 1.00 95.62 88 VAL A O 1
ATOM 739 N N . ARG A 1 89 ? -6.172 -10.017 12.471 1.00 94.31 89 ARG A N 1
ATOM 740 C CA . ARG A 1 89 ? -6.030 -11.463 12.712 1.00 94.31 89 ARG A CA 1
ATOM 741 C C . ARG A 1 89 ? -4.819 -11.777 13.588 1.00 94.31 89 ARG A C 1
ATOM 743 O O . ARG A 1 89 ? -4.959 -12.544 14.535 1.00 94.31 89 ARG A O 1
ATOM 750 N N . ARG A 1 90 ? -3.663 -11.165 13.305 1.00 93.69 90 ARG A N 1
ATOM 751 C CA . ARG A 1 90 ? -2.435 -11.356 14.094 1.00 93.69 90 ARG A CA 1
ATOM 752 C C . ARG A 1 90 ? -2.585 -10.858 15.529 1.00 93.69 90 ARG A C 1
ATOM 754 O O . ARG A 1 90 ? -2.186 -11.564 16.447 1.00 93.69 90 ARG A O 1
ATOM 761 N N . GLU A 1 91 ? -3.205 -9.697 15.725 1.00 91.69 91 GLU A N 1
ATOM 762 C CA . GLU A 1 91 ? -3.478 -9.150 17.061 1.00 91.69 91 GLU A CA 1
ATOM 763 C C . GLU A 1 91 ? -4.382 -10.088 17.877 1.00 91.69 91 GLU A C 1
ATOM 765 O O . GLU A 1 91 ? -4.094 -10.375 19.036 1.00 91.69 91 GLU A O 1
ATOM 770 N N . ARG A 1 92 ? -5.431 -10.651 17.260 1.00 89.38 92 ARG A N 1
ATOM 771 C CA . ARG A 1 92 ? -6.319 -11.627 17.919 1.00 89.38 92 ARG A CA 1
ATOM 772 C C . ARG A 1 92 ? -5.597 -12.913 18.319 1.00 89.38 92 ARG A C 1
ATOM 774 O O . ARG A 1 92 ? -5.788 -13.378 19.439 1.00 89.38 92 ARG A O 1
ATOM 781 N N . SER A 1 93 ? -4.766 -13.467 17.437 1.00 89.38 93 SER A N 1
ATOM 782 C CA . SER A 1 93 ? -3.961 -14.655 17.751 1.00 89.38 93 SER A CA 1
ATOM 783 C C . SER A 1 93 ? -2.953 -14.401 18.872 1.00 89.38 93 SER A C 1
ATOM 785 O O . SER A 1 93 ? -2.701 -15.294 19.666 1.00 89.38 93 SER A O 1
ATOM 787 N N . ALA A 1 94 ? -2.406 -13.189 18.983 1.00 84.31 94 ALA A N 1
ATOM 788 C CA . ALA A 1 94 ? -1.485 -12.838 20.064 1.00 84.31 94 ALA A CA 1
ATOM 789 C C . ALA A 1 94 ? -2.179 -12.690 21.435 1.00 84.31 94 ALA A C 1
ATOM 791 O O . ALA A 1 94 ? -1.537 -12.845 22.470 1.00 84.31 94 ALA A O 1
ATOM 792 N N . LEU A 1 95 ? -3.484 -12.399 21.447 1.00 76.50 95 LEU A N 1
ATOM 793 C CA . LEU A 1 95 ? -4.303 -12.235 22.657 1.00 76.50 95 LEU A CA 1
ATOM 794 C C . LEU A 1 95 ? -4.874 -13.556 23.204 1.00 76.50 95 LEU A C 1
ATOM 796 O O . LEU A 1 95 ? -5.489 -13.551 24.268 1.00 76.50 95 LEU A O 1
ATOM 800 N N . THR A 1 96 ? -4.698 -14.673 22.495 1.00 61.91 96 THR A N 1
ATOM 801 C CA . THR A 1 96 ? -5.146 -16.012 22.919 1.00 61.91 96 THR A CA 1
ATOM 802 C C . THR A 1 96 ? -3.966 -16.990 22.883 1.00 61.91 96 THR A C 1
ATOM 804 O O . THR A 1 96 ? -3.762 -17.625 21.849 1.00 61.91 96 THR A O 1
ATOM 807 N N . PRO A 1 97 ? -3.160 -17.070 23.965 1.00 55.62 97 PRO A N 1
ATOM 808 C CA . PRO A 1 97 ? -2.095 -18.065 24.105 1.00 55.62 97 PRO A CA 1
ATOM 809 C C . PRO A 1 97 ? -2.635 -19.491 24.251 1.00 55.62 97 PRO A C 1
ATOM 811 O O . PRO A 1 97 ? -3.689 -19.657 24.912 1.00 55.62 97 PRO A O 1
#

Mean predicted aligned error: 3.94 Å

Radius of gyration: 16.81 Å; Cα contacts (8 Å, |Δi|>4): 46; chains: 1; bounding box: 49×30×40 Å

pLDDT: mean 94.87, std 8.09, range [53.88, 98.81]

Solvent-accessible surface area (backbone atoms only — not comparable to full-atom values): 5526 Å² total; per-residue (Å²): 142,50,73,67,58,58,50,53,52,49,51,56,52,51,52,51,52,53,49,52,59,49,43,72,68,49,55,82,45,43,69,61,47,34,55,51,29,29,66,74,60,73,30,77,67,57,6,52,54,47,42,52,52,32,52,55,51,46,55,63,47,57,77,70,44,95,65,82,69,96,48,61,68,67,50,52,51,48,47,41,53,51,54,50,52,54,49,55,51,51,55,54,55,70,75,58,129

Foldseek 3Di:
DDVVVVVVVVVVVVVVVLVVVLCVPCVVCLVVQLVLLCVLPVDNVRSVVLSVVLSVVLSVVQVVDPDDDPDPNVVSSVSSVVVSVVVVVVVVVVVPD

Nearest PDB structures (foldseek):
  6dvb-assembly1_F  TM=8.059E-01  e=1.293E-03  Mycobacterium tuberculosis H37Rv
  6tye-assembly1_F  TM=7.516E-01  e=8.305E-03  Mycobacterium tuberculosis
  6tyg-assembly1_F  TM=8.004E-01  e=1.706E-02  Mycobacterium tuberculosis
  6dxo-assembly1_A  TM=8.170E-01  e=9.724E-02  Streptomyces venezuelae ATCC 10712
  8z6g-assembly1_B  TM=7.600E-01  e=3.641E-01  Pseudomonas aeruginosa

Secondary structure (DSSP, 8-state):
--HHHHHHHHHHHHHHHHHHHHHHHHGGGHHHHHHHHHHHHS-HHHHHHHHHHHHHHHHHHHTT-SS--SSHHHHHHHHHHHHHHHHHHHHHHHT--